Protein AF-A0A7S2J470-F1 (afdb_monomer_lite)

Sequence (105 aa):
DVRKDGTLWWLRPDGKTQVTIEYMQNADGSVEPLKFHTIVISTQHAEPLKAVRTKECAGYSGPEMTAPSMEEMNKLIVEKVVKSTLSEVKLKNGQPALSLFGDFT

Organism: NCBI:txid327968

pLDDT: mean 90.01, std 7.65, range [39.69, 96.44]

Structure (mmCIF, N/CA/C/O backbone):
data_AF-A0A7S2J470-F1
#
_entry.id   AF-A0A7S2J470-F1
#
loop_
_atom_site.group_PDB
_atom_site.id
_atom_site.type_symbol
_atom_site.label_atom_id
_atom_site.label_alt_id
_atom_site.label_comp_id
_atom_site.label_asym_id
_atom_site.label_entity_id
_atom_site.label_seq_id
_atom_site.pdbx_PDB_ins_code
_atom_site.Cartn_x
_atom_site.Cartn_y
_atom_site.Cartn_z
_atom_site.occupancy
_atom_site.B_iso_or_equiv
_atom_site.auth_seq_id
_atom_site.auth_comp_id
_atom_site.auth_asym_id
_atom_site.auth_atom_id
_atom_site.pdbx_PDB_model_num
ATOM 1 N N . ASP A 1 1 ? -2.495 -8.704 -6.099 1.00 81.19 1 ASP A N 1
ATOM 2 C CA . ASP A 1 1 ? -2.629 -8.788 -7.573 1.00 81.19 1 ASP A CA 1
ATOM 3 C C . ASP A 1 1 ? -1.707 -7.844 -8.335 1.00 81.19 1 ASP A C 1
ATOM 5 O O . ASP A 1 1 ? -1.047 -8.317 -9.252 1.00 81.19 1 ASP A O 1
ATOM 9 N N . VAL A 1 2 ? -1.493 -6.620 -7.839 1.00 89.62 2 VAL A N 1
ATOM 10 C CA . VAL A 1 2 ? -0.591 -5.583 -8.402 1.00 89.62 2 VAL A CA 1
ATOM 11 C C . VAL A 1 2 ? 0.826 -6.016 -8.825 1.00 89.62 2 VAL A C 1
ATOM 13 O O . VAL A 1 2 ? 1.460 -5.375 -9.657 1.00 89.62 2 VAL A O 1
ATOM 16 N N . ARG A 1 3 ? 1.376 -7.086 -8.233 1.00 90.88 3 ARG A N 1
ATOM 17 C CA . ARG A 1 3 ? 2.658 -7.672 -8.658 1.00 90.88 3 ARG A CA 1
ATOM 18 C C . ARG A 1 3 ? 2.492 -8.559 -9.893 1.00 90.88 3 ARG A C 1
ATOM 20 O O . ARG A 1 3 ? 3.323 -8.533 -10.790 1.00 90.88 3 ARG A O 1
ATOM 27 N N . LYS A 1 4 ? 1.450 -9.396 -9.899 1.00 88.00 4 LYS A N 1
ATOM 28 C CA . LYS A 1 4 ? 1.192 -10.398 -10.944 1.00 88.00 4 LYS A CA 1
ATOM 29 C C . LYS A 1 4 ? 0.689 -9.748 -12.230 1.00 88.00 4 LYS A C 1
ATOM 31 O O . LYS A 1 4 ? 1.040 -10.218 -13.303 1.00 88.00 4 LYS A O 1
ATOM 36 N N . ASP A 1 5 ? -0.095 -8.679 -12.111 1.00 89.88 5 ASP A N 1
ATOM 37 C CA . ASP A 1 5 ? -0.556 -7.883 -13.255 1.00 89.88 5 ASP A CA 1
ATOM 38 C C . ASP A 1 5 ? 0.506 -6.887 -13.769 1.00 89.88 5 ASP A C 1
ATOM 40 O O . ASP A 1 5 ? 0.347 -6.297 -14.835 1.00 89.88 5 ASP A O 1
ATOM 44 N N . GLY A 1 6 ? 1.617 -6.722 -13.040 1.00 88.19 6 GLY A N 1
ATOM 45 C CA . GLY A 1 6 ? 2.731 -5.859 -13.420 1.00 88.19 6 GLY A CA 1
ATOM 46 C C . GLY A 1 6 ? 2.527 -4.365 -13.145 1.00 88.19 6 GLY A C 1
ATOM 47 O O . GLY A 1 6 ? 3.385 -3.577 -13.553 1.00 88.19 6 GLY A O 1
ATOM 48 N N . THR A 1 7 ? 1.454 -3.967 -12.450 1.00 91.75 7 THR A N 1
ATOM 49 C CA . THR A 1 7 ? 1.204 -2.580 -12.011 1.00 91.75 7 THR A CA 1
ATOM 50 C C . THR A 1 7 ? 2.342 -2.076 -11.126 1.00 91.75 7 THR A C 1
ATOM 52 O O . THR A 1 7 ? 2.887 -0.998 -11.351 1.00 91.75 7 THR A O 1
ATOM 55 N N . LEU A 1 8 ? 2.746 -2.890 -10.149 1.00 93.94 8 LEU A N 1
ATOM 56 C CA . LEU A 1 8 ? 3.905 -2.678 -9.285 1.00 93.94 8 LEU A CA 1
ATOM 57 C C . LEU A 1 8 ? 4.943 -3.772 -9.563 1.00 93.94 8 LEU A C 1
ATOM 59 O O . LEU A 1 8 ? 5.219 -4.630 -8.725 1.00 93.94 8 LEU A O 1
ATOM 63 N N . TRP A 1 9 ? 5.499 -3.759 -10.778 1.00 93.75 9 TRP A N 1
ATOM 64 C CA . TRP A 1 9 ? 6.441 -4.773 -11.281 1.00 93.75 9 TRP A CA 1
ATOM 65 C C . TRP A 1 9 ? 7.696 -4.960 -10.413 1.00 93.75 9 TRP A C 1
ATOM 67 O O . TRP A 1 9 ? 8.311 -6.020 -10.438 1.00 93.75 9 TRP A O 1
ATOM 77 N N . TRP A 1 10 ? 8.074 -3.934 -9.649 1.00 94.31 10 TRP A N 1
ATOM 78 C CA . TRP A 1 10 ? 9.235 -3.936 -8.762 1.00 94.31 10 TRP A CA 1
ATO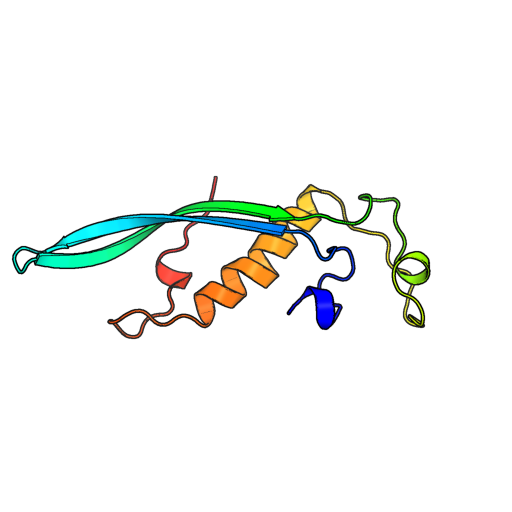M 79 C C . TRP A 1 10 ? 8.970 -4.647 -7.424 1.00 94.31 10 TRP A C 1
ATOM 81 O O . TRP A 1 10 ? 9.906 -4.827 -6.647 1.00 94.31 10 TRP A O 1
ATOM 91 N N . LEU A 1 11 ? 7.733 -5.069 -7.132 1.00 95.12 11 LEU A N 1
ATOM 92 C CA . LEU A 1 11 ? 7.429 -5.898 -5.963 1.00 95.12 11 LEU A CA 1
ATOM 93 C C . LEU A 1 11 ? 7.880 -7.343 -6.175 1.00 95.12 11 LEU A C 1
ATOM 95 O O . LEU A 1 11 ? 7.697 -7.931 -7.242 1.00 95.12 11 LEU A O 1
ATOM 99 N N . ARG A 1 12 ? 8.403 -7.958 -5.115 1.00 93.81 12 ARG A N 1
ATOM 100 C CA . ARG A 1 12 ? 8.815 -9.364 -5.103 1.00 93.81 12 ARG A CA 1
ATOM 101 C C . ARG A 1 12 ? 7.812 -10.230 -4.320 1.00 93.81 12 ARG A C 1
ATOM 103 O O . ARG A 1 12 ? 6.864 -9.698 -3.747 1.00 93.81 12 ARG A O 1
ATOM 110 N N . PRO A 1 13 ? 7.916 -11.571 -4.383 1.00 92.44 13 PRO A N 1
ATOM 111 C CA . PRO A 1 13 ? 6.882 -12.455 -3.843 1.00 92.44 13 PRO A CA 1
ATOM 112 C C . PRO A 1 13 ? 6.706 -12.421 -2.320 1.00 92.44 13 PRO A C 1
ATOM 114 O O . PRO A 1 13 ? 5.614 -12.746 -1.863 1.00 92.44 13 PRO A O 1
ATOM 117 N N . ASP A 1 14 ? 7.748 -12.072 -1.560 1.00 93.38 14 ASP A N 1
ATOM 118 C CA . ASP A 1 14 ? 7.705 -12.057 -0.094 1.00 93.38 14 ASP A CA 1
ATOM 119 C C . ASP A 1 14 ? 7.149 -10.733 0.446 1.00 93.38 14 ASP A C 1
ATOM 121 O O . ASP A 1 14 ? 7.575 -9.647 0.042 1.00 93.38 14 ASP A O 1
ATOM 125 N N . GLY A 1 15 ? 6.206 -10.829 1.380 1.00 92.12 15 GLY A N 1
ATOM 126 C CA . GLY A 1 15 ? 5.587 -9.682 2.023 1.00 92.12 15 GLY A CA 1
ATOM 127 C C . GLY A 1 15 ? 4.739 -10.064 3.235 1.00 92.12 15 GLY A C 1
ATOM 128 O O . GLY A 1 15 ? 4.208 -11.170 3.335 1.00 92.12 15 GLY A O 1
ATOM 129 N N . LYS A 1 16 ? 4.617 -9.124 4.171 1.00 95.19 16 LYS A N 1
ATOM 130 C CA . LYS A 1 16 ? 3.842 -9.216 5.409 1.00 95.19 16 LYS A CA 1
ATOM 131 C C . LYS A 1 16 ? 3.060 -7.926 5.622 1.00 95.19 16 LYS A C 1
ATOM 133 O O . LYS A 1 16 ? 3.581 -6.828 5.427 1.00 95.19 16 LYS A O 1
ATOM 138 N N . THR A 1 17 ? 1.821 -8.068 6.069 1.00 94.31 17 THR A N 1
ATOM 139 C CA . THR A 1 17 ? 0.924 -6.948 6.361 1.00 94.31 17 THR A CA 1
ATOM 140 C C . THR A 1 17 ? 0.375 -7.075 7.773 1.00 94.31 17 THR A C 1
ATOM 142 O O . THR A 1 17 ? -0.038 -8.163 8.172 1.00 94.31 17 THR A O 1
ATOM 145 N N . GLN A 1 18 ? 0.317 -5.967 8.506 1.00 93.94 18 GLN A N 1
ATOM 146 C CA . GLN A 1 18 ? -0.323 -5.878 9.815 1.00 93.94 18 GLN A CA 1
ATOM 147 C C . GLN A 1 18 ? -1.226 -4.648 9.848 1.00 93.94 18 GLN A C 1
ATOM 149 O O . GLN A 1 18 ? -0.832 -3.570 9.408 1.00 93.94 18 GLN A O 1
ATOM 154 N N . VAL A 1 19 ? -2.436 -4.815 10.377 1.00 93.50 19 VAL A N 1
ATOM 155 C CA . VAL A 1 19 ? -3.443 -3.755 10.443 1.00 93.50 19 VAL A CA 1
ATOM 156 C C . VAL A 1 19 ? -4.002 -3.687 11.858 1.00 93.50 19 VAL A C 1
ATOM 158 O O . VAL A 1 19 ? -4.500 -4.681 12.381 1.00 93.50 19 VAL A O 1
ATOM 161 N N . THR A 1 20 ? -3.932 -2.503 12.457 1.00 93.31 20 THR A N 1
ATOM 162 C CA . THR A 1 20 ? -4.512 -2.179 13.761 1.00 93.31 20 THR A CA 1
ATOM 163 C C . THR A 1 20 ? -5.714 -1.269 13.539 1.00 93.31 20 THR A C 1
ATOM 165 O O . THR A 1 20 ? -5.588 -0.227 12.893 1.00 93.31 20 THR A O 1
ATOM 168 N N . ILE A 1 21 ? -6.875 -1.651 14.071 1.00 92.44 21 ILE A N 1
ATOM 169 C CA . ILE A 1 21 ? -8.145 -0.925 13.920 1.00 92.44 21 ILE A CA 1
ATOM 170 C C . ILE A 1 21 ? -8.664 -0.568 15.311 1.00 92.44 21 ILE A C 1
ATOM 172 O O . ILE A 1 21 ? -8.657 -1.406 16.213 1.00 92.44 21 ILE A O 1
ATOM 176 N N . GLU A 1 22 ? -9.117 0.669 15.471 1.00 92.62 22 GLU A N 1
ATOM 177 C CA . GLU A 1 22 ? -9.824 1.122 16.666 1.00 92.62 22 GLU A CA 1
ATOM 178 C C . GLU A 1 22 ? -11.315 0.801 16.534 1.00 92.62 22 GLU A C 1
ATOM 180 O O . GLU A 1 22 ? -11.913 1.067 15.489 1.00 92.62 22 GLU A O 1
ATOM 185 N N . TYR A 1 23 ? -11.913 0.244 17.587 1.00 92.88 23 TYR A N 1
ATOM 186 C CA . TYR A 1 23 ? -13.322 -0.146 17.621 1.00 92.88 23 TYR A CA 1
ATOM 187 C C . TYR A 1 23 ? -14.059 0.545 18.766 1.00 92.88 23 TYR A C 1
ATOM 189 O O . TYR A 1 23 ? -13.513 0.701 19.858 1.00 92.88 23 TYR A O 1
ATOM 197 N N . MET A 1 24 ? -15.323 0.884 18.526 1.00 91.88 24 MET A N 1
ATOM 198 C CA . MET A 1 24 ? -16.284 1.248 19.561 1.00 91.88 24 MET A CA 1
ATOM 199 C C . MET A 1 24 ? -17.112 0.021 19.928 1.00 91.88 24 MET A C 1
ATOM 201 O O . MET A 1 24 ? -17.605 -0.675 19.041 1.00 91.88 24 MET A O 1
ATOM 205 N N . GLN A 1 25 ? -17.280 -0.233 21.224 1.00 94.31 25 GLN A N 1
ATOM 206 C CA . GLN A 1 25 ? -18.221 -1.232 21.717 1.00 94.31 25 GLN A CA 1
ATOM 207 C C . GLN A 1 25 ? -19.540 -0.549 22.084 1.00 94.31 25 GLN A C 1
ATOM 209 O O . GLN A 1 25 ? -19.566 0.382 22.888 1.00 94.31 25 GLN A O 1
ATOM 214 N N . ASN A 1 26 ? -20.629 -1.024 21.492 1.00 91.12 26 ASN A N 1
ATOM 215 C CA . ASN A 1 26 ? -21.981 -0.561 21.763 1.00 91.12 26 ASN A CA 1
ATOM 216 C C . ASN A 1 26 ? -22.544 -1.214 23.036 1.00 91.12 26 ASN A C 1
ATOM 218 O O . ASN A 1 26 ? -22.081 -2.266 23.485 1.00 91.12 26 ASN A O 1
ATOM 222 N N . ALA A 1 27 ? -23.592 -0.610 23.605 1.00 92.38 27 ALA A N 1
ATOM 223 C CA . ALA A 1 27 ? -24.247 -1.107 24.820 1.00 92.38 27 ALA A CA 1
ATOM 224 C C . ALA A 1 27 ? -24.886 -2.501 24.652 1.00 92.38 27 ALA A C 1
ATOM 226 O O . ALA A 1 27 ? -25.046 -3.229 25.628 1.00 92.38 27 ALA A O 1
ATOM 227 N N . ASP A 1 28 ? -25.225 -2.882 23.419 1.00 92.00 28 ASP A N 1
ATOM 228 C CA . ASP A 1 28 ? -25.751 -4.203 23.058 1.00 92.00 28 ASP A CA 1
ATOM 229 C C . ASP A 1 28 ? -24.651 -5.271 22.877 1.00 92.00 28 ASP A C 1
ATOM 231 O O . ASP A 1 28 ? -24.940 -6.417 22.535 1.00 92.00 28 ASP A O 1
ATOM 235 N N . GLY A 1 29 ? -23.385 -4.903 23.104 1.00 90.50 29 GLY A N 1
ATOM 236 C CA . GLY A 1 29 ? -22.221 -5.771 22.953 1.00 90.50 29 GLY A CA 1
ATOM 237 C C . GLY A 1 29 ? -21.680 -5.870 21.525 1.00 90.50 29 GLY A C 1
ATOM 238 O O . GLY A 1 29 ? -20.670 -6.544 21.318 1.00 90.50 29 GLY A O 1
ATOM 239 N N . SER A 1 30 ? -22.299 -5.206 20.542 1.00 90.38 30 SER A N 1
ATOM 240 C CA . SER A 1 30 ? -21.763 -5.139 19.181 1.00 90.38 30 SER A CA 1
ATOM 241 C C . SER A 1 30 ? -20.526 -4.234 19.103 1.00 90.38 30 SER A C 1
ATOM 243 O O . SER A 1 30 ? -20.307 -3.378 19.959 1.00 90.38 30 SER A O 1
ATOM 245 N N . VAL A 1 31 ? -19.686 -4.443 18.085 1.00 91.12 31 VAL A N 1
ATOM 246 C CA . VAL A 1 31 ? -18.497 -3.616 17.832 1.00 91.12 31 VAL A CA 1
ATOM 247 C C . VAL A 1 31 ? -18.548 -2.982 16.450 1.00 91.12 31 VAL A C 1
ATOM 249 O O . VAL A 1 31 ? -18.908 -3.636 15.463 1.00 91.12 31 VAL A O 1
ATOM 252 N N . GLU A 1 32 ? -18.144 -1.718 16.387 1.00 90.06 32 GLU A N 1
ATOM 253 C CA . GLU A 1 32 ? -18.101 -0.915 15.169 1.00 90.06 32 GLU A CA 1
ATOM 254 C C . GLU A 1 32 ? -16.691 -0.355 14.942 1.00 90.06 32 GLU A C 1
ATOM 256 O O . GLU A 1 32 ? -16.110 0.227 15.862 1.00 90.06 32 GLU A O 1
ATOM 261 N N . PRO A 1 33 ? -16.100 -0.546 13.748 1.00 91.75 33 PRO A N 1
ATOM 262 C CA . PRO A 1 33 ? -14.785 0.001 13.443 1.00 91.75 33 PRO A CA 1
ATOM 263 C C . PRO A 1 33 ? -14.867 1.526 13.306 1.00 91.75 33 PRO A C 1
ATOM 265 O O . PRO A 1 33 ? -15.678 2.039 12.537 1.00 91.75 33 PRO A O 1
ATOM 268 N N . LEU A 1 34 ? -14.002 2.240 14.027 1.00 90.06 34 LEU A N 1
ATOM 269 C CA . LEU A 1 34 ? -13.929 3.703 14.020 1.00 90.06 34 LEU A CA 1
ATOM 270 C C . LEU A 1 34 ? -12.871 4.229 13.052 1.00 90.06 34 LEU A C 1
ATOM 272 O O . LEU A 1 34 ? -13.135 5.156 12.292 1.00 90.06 34 LEU A O 1
ATOM 276 N N . LYS A 1 35 ? -11.656 3.670 13.102 1.00 91.12 35 LYS A N 1
ATOM 277 C CA . LYS A 1 35 ? -10.537 4.111 12.258 1.00 91.12 35 LYS A CA 1
ATOM 278 C C . LYS A 1 35 ? -9.452 3.052 12.120 1.00 91.12 35 LYS A C 1
ATOM 280 O O . LYS A 1 35 ? -9.223 2.256 13.034 1.00 91.12 35 LYS A O 1
ATOM 285 N N . PHE A 1 36 ? -8.721 3.098 11.010 1.00 91.75 36 PHE A N 1
ATOM 286 C CA . PHE A 1 36 ? -7.435 2.410 10.902 1.00 91.75 36 PHE A CA 1
ATOM 287 C C . PHE A 1 36 ? -6.389 3.171 11.723 1.00 91.75 36 PHE A C 1
ATOM 289 O O . PHE A 1 36 ? -6.040 4.299 11.392 1.00 91.75 36 PHE A O 1
ATOM 296 N N . HIS A 1 37 ? -5.899 2.566 12.806 1.00 90.62 37 HIS A N 1
ATOM 297 C CA . HIS A 1 37 ? -4.896 3.180 13.678 1.00 90.62 37 HIS A CA 1
ATOM 298 C C . HIS A 1 37 ? -3.486 3.048 13.099 1.00 90.62 37 HIS A C 1
ATOM 300 O O . HIS A 1 37 ? -2.713 4.000 13.092 1.00 90.62 37 HIS A O 1
ATOM 306 N N . THR A 1 38 ? -3.130 1.861 12.604 1.00 91.19 38 THR A N 1
ATOM 307 C CA . THR A 1 38 ? -1.801 1.620 12.031 1.00 91.19 38 THR A CA 1
ATOM 308 C C . THR A 1 38 ? -1.888 0.569 10.945 1.00 91.19 38 THR A C 1
ATOM 310 O O . THR A 1 38 ? -2.473 -0.493 11.151 1.00 91.19 38 THR A O 1
ATOM 313 N N . ILE A 1 39 ? -1.274 0.845 9.797 1.00 92.00 39 ILE A N 1
ATOM 314 C CA . ILE A 1 39 ? -1.100 -0.125 8.718 1.00 92.00 39 ILE A CA 1
ATOM 315 C C . ILE A 1 39 ? 0.396 -0.262 8.468 1.00 92.00 39 ILE A C 1
ATOM 317 O O . ILE A 1 39 ? 1.061 0.691 8.075 1.00 92.00 39 ILE A O 1
ATOM 321 N N . VAL A 1 40 ? 0.920 -1.459 8.713 1.00 93.69 40 VAL A N 1
ATOM 322 C CA . VAL A 1 40 ? 2.316 -1.806 8.457 1.00 93.69 40 VAL A CA 1
ATOM 323 C C . VAL A 1 40 ? 2.362 -2.743 7.264 1.00 93.69 40 VAL A C 1
ATOM 325 O O . VAL A 1 40 ? 1.726 -3.798 7.261 1.00 93.69 40 VAL A O 1
ATOM 328 N N . ILE A 1 41 ? 3.141 -2.362 6.258 1.00 93.69 41 ILE A N 1
ATOM 329 C CA . ILE A 1 41 ? 3.407 -3.180 5.079 1.00 93.69 41 ILE A CA 1
ATOM 330 C C . ILE A 1 41 ? 4.914 -3.353 4.979 1.00 93.69 41 ILE A C 1
ATOM 332 O O . ILE A 1 41 ? 5.656 -2.386 4.838 1.00 93.69 41 ILE A O 1
ATOM 336 N N . SER A 1 42 ? 5.358 -4.601 5.051 1.00 94.44 42 SER A N 1
ATOM 337 C CA . SER A 1 42 ? 6.732 -4.992 4.772 1.00 94.44 42 SER A CA 1
ATOM 338 C C . SER A 1 42 ? 6.709 -5.848 3.522 1.00 94.44 42 SER A C 1
ATOM 340 O O . SER A 1 42 ? 6.056 -6.885 3.494 1.00 94.44 42 SER A O 1
ATOM 342 N N . THR A 1 43 ? 7.370 -5.407 2.462 1.00 94.81 43 THR A N 1
ATOM 343 C CA . THR A 1 43 ? 7.407 -6.142 1.200 1.00 94.81 43 THR A CA 1
ATOM 344 C C . THR A 1 43 ? 8.825 -6.184 0.686 1.00 94.81 43 THR A C 1
ATOM 346 O O . THR A 1 43 ? 9.561 -5.203 0.779 1.00 94.81 43 THR A O 1
ATOM 349 N N . GLN A 1 44 ? 9.204 -7.313 0.103 1.00 94.88 44 GLN A N 1
ATOM 350 C CA . GLN A 1 44 ? 10.419 -7.382 -0.679 1.00 94.88 44 GLN A CA 1
ATOM 351 C C . GLN A 1 44 ? 10.202 -6.620 -1.996 1.00 94.88 44 GLN A C 1
ATOM 353 O O . GLN A 1 44 ? 9.136 -6.705 -2.616 1.00 94.88 44 GLN A O 1
ATOM 358 N N . HIS A 1 45 ? 11.214 -5.876 -2.430 1.00 94.88 45 HIS A N 1
ATOM 359 C CA . HIS A 1 45 ? 11.180 -5.087 -3.656 1.00 94.88 45 HIS A CA 1
ATOM 360 C C . HIS A 1 45 ? 12.528 -5.131 -4.385 1.00 94.88 45 HIS A C 1
ATOM 362 O O . HIS A 1 45 ? 13.544 -5.567 -3.836 1.00 94.88 45 HIS A O 1
ATOM 368 N N . ALA A 1 46 ? 12.520 -4.717 -5.649 1.00 95.12 46 ALA A N 1
ATOM 369 C CA . ALA A 1 46 ? 13.718 -4.489 -6.441 1.00 95.12 46 ALA A CA 1
ATOM 370 C C . ALA A 1 46 ? 14.511 -3.285 -5.899 1.00 95.12 46 ALA A C 1
ATOM 372 O O . ALA A 1 46 ? 13.966 -2.438 -5.187 1.00 95.12 46 ALA A O 1
ATOM 373 N N . GLU A 1 47 ? 15.803 -3.207 -6.221 1.00 96.12 47 GLU A N 1
ATOM 374 C CA . GLU A 1 47 ? 16.671 -2.146 -5.703 1.00 96.12 47 GLU A CA 1
ATOM 375 C C . GLU A 1 47 ? 16.220 -0.759 -6.219 1.00 96.12 47 GLU A C 1
ATOM 377 O O . GLU A 1 47 ? 16.208 -0.545 -7.439 1.00 96.12 47 GLU A O 1
ATOM 382 N N . PRO A 1 48 ? 15.855 0.185 -5.327 1.00 95.19 48 PRO A N 1
ATOM 383 C CA . PRO A 1 48 ? 15.364 1.507 -5.715 1.00 95.19 48 PRO A CA 1
ATOM 384 C C . PRO A 1 48 ? 16.373 2.269 -6.576 1.00 95.19 48 PRO A C 1
ATOM 386 O O . PRO A 1 48 ? 17.577 2.220 -6.317 1.00 95.19 48 PRO A O 1
ATOM 389 N N . LEU A 1 49 ? 15.882 2.991 -7.589 1.00 93.94 49 LEU A N 1
ATOM 390 C CA . LEU A 1 49 ? 16.671 3.827 -8.509 1.00 93.94 49 LEU A CA 1
ATOM 391 C C . LEU A 1 49 ? 17.760 3.096 -9.320 1.00 93.94 49 LEU A C 1
ATOM 393 O O . LEU A 1 49 ? 18.528 3.746 -10.029 1.00 93.94 49 LEU A O 1
ATOM 397 N N . LYS A 1 50 ? 17.838 1.762 -9.244 1.00 94.25 50 LYS A N 1
ATOM 398 C CA . LYS A 1 50 ? 18.891 0.964 -9.897 1.00 94.25 50 LYS A CA 1
ATOM 399 C C . LYS A 1 50 ? 18.354 -0.203 -10.708 1.00 94.25 50 LYS A C 1
ATOM 401 O O . LYS A 1 50 ? 18.835 -0.444 -11.814 1.00 94.25 50 LYS A O 1
ATOM 406 N N . 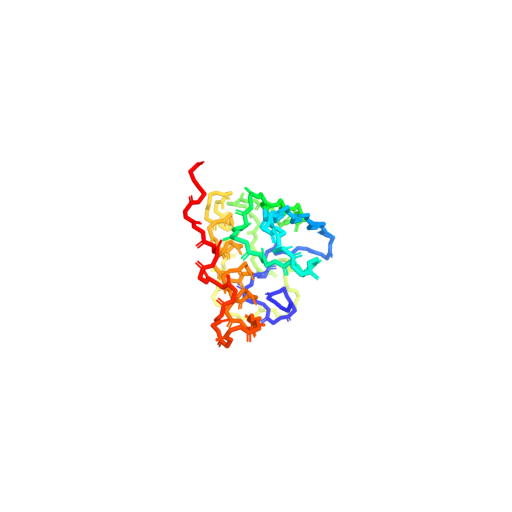ALA A 1 51 ? 17.391 -0.946 -10.168 1.00 93.62 51 ALA A N 1
ATOM 407 C CA . ALA A 1 51 ? 16.826 -2.088 -10.869 1.00 93.62 51 ALA A CA 1
ATOM 408 C C . ALA A 1 51 ? 16.021 -1.623 -12.088 1.00 93.62 51 ALA A C 1
ATOM 410 O O . ALA A 1 51 ? 15.271 -0.651 -12.011 1.00 93.62 51 ALA A O 1
ATOM 411 N N . VAL A 1 52 ? 16.167 -2.330 -13.205 1.00 93.31 52 VAL A N 1
ATOM 412 C CA . VAL A 1 52 ? 15.511 -2.005 -14.478 1.00 93.31 52 VAL A CA 1
ATOM 413 C C . VAL A 1 52 ? 14.552 -3.122 -14.866 1.00 93.31 52 VAL A C 1
ATOM 415 O O . VAL A 1 52 ? 14.851 -4.308 -14.686 1.00 93.31 52 VAL A O 1
ATOM 418 N N . ARG A 1 53 ? 13.382 -2.747 -15.378 1.00 91.94 53 ARG A N 1
ATOM 419 C CA . ARG A 1 53 ? 12.278 -3.677 -15.613 1.00 91.94 53 ARG A CA 1
ATOM 420 C C . ARG A 1 53 ? 12.635 -4.756 -16.624 1.00 91.94 53 ARG A C 1
ATOM 422 O O . ARG A 1 53 ? 12.250 -5.900 -16.415 1.00 91.94 53 ARG A O 1
ATOM 429 N N . THR A 1 54 ? 13.400 -4.441 -17.667 1.00 90.25 54 THR A N 1
ATOM 430 C CA . THR A 1 54 ? 13.809 -5.448 -18.666 1.00 90.25 54 THR A CA 1
ATOM 431 C C . THR A 1 54 ? 14.683 -6.562 -18.093 1.00 90.25 54 THR A C 1
ATOM 433 O O . THR A 1 54 ? 14.608 -7.693 -18.569 1.00 90.25 54 THR A O 1
ATOM 436 N N . LYS A 1 55 ? 15.483 -6.279 -17.055 1.00 88.75 55 LYS A N 1
ATOM 437 C CA . LYS A 1 55 ? 16.316 -7.291 -16.381 1.00 88.75 55 LYS A CA 1
ATOM 438 C C . LYS A 1 55 ? 15.533 -8.096 -15.350 1.00 88.75 55 LYS A C 1
ATOM 440 O O . LYS A 1 55 ? 15.755 -9.294 -15.222 1.00 88.75 55 LYS A O 1
ATOM 445 N N . GLU A 1 56 ? 14.631 -7.446 -14.618 1.00 87.25 56 GLU A N 1
ATOM 446 C CA . GLU A 1 56 ? 13.851 -8.097 -13.557 1.00 87.25 56 GLU A CA 1
ATOM 447 C C . GLU A 1 56 ? 12.646 -8.886 -14.108 1.00 87.25 56 GLU A C 1
ATOM 449 O O . GLU A 1 56 ? 12.208 -9.855 -13.491 1.00 87.25 56 GLU A O 1
ATOM 454 N N . CYS A 1 57 ? 12.091 -8.490 -15.260 1.00 85.56 57 CYS A N 1
ATOM 455 C CA . CYS A 1 57 ? 10.908 -9.100 -15.872 1.00 85.56 57 CYS A CA 1
ATOM 456 C C . CYS A 1 57 ? 11.255 -9.758 -17.216 1.00 85.56 57 CYS A C 1
ATOM 458 O O . CYS A 1 57 ? 11.258 -9.107 -18.262 1.00 85.56 57 CYS A O 1
ATOM 460 N N . ALA A 1 58 ? 11.491 -11.072 -17.197 1.00 84.38 58 ALA A N 1
ATOM 461 C CA . ALA A 1 58 ? 11.734 -11.851 -18.410 1.00 84.38 58 ALA A CA 1
ATOM 462 C C . ALA A 1 58 ? 10.562 -11.723 -19.405 1.00 84.38 58 ALA A C 1
ATOM 464 O O . ALA A 1 58 ? 9.408 -11.964 -19.052 1.00 84.38 58 ALA A O 1
ATOM 465 N N . GLY A 1 59 ? 10.864 -11.353 -20.653 1.00 83.44 59 GLY A N 1
ATOM 466 C CA . GLY A 1 59 ? 9.867 -11.196 -21.720 1.00 83.44 59 GLY A CA 1
ATOM 467 C C . GLY A 1 59 ? 9.184 -9.825 -21.786 1.00 83.44 59 GLY A C 1
ATOM 468 O O . GLY A 1 59 ? 8.303 -9.636 -22.620 1.0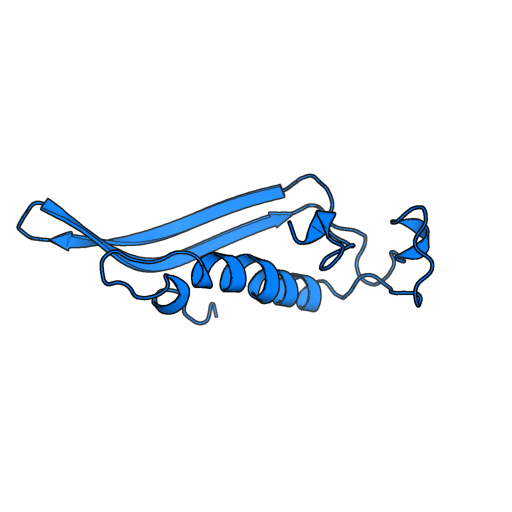0 83.44 59 GLY A O 1
ATOM 469 N N . TYR A 1 60 ? 9.577 -8.858 -20.950 1.00 87.00 60 TYR A N 1
ATOM 470 C CA . TYR A 1 60 ? 9.074 -7.487 -21.050 1.00 87.00 60 TYR A CA 1
ATOM 471 C C . TYR A 1 60 ? 9.677 -6.755 -22.263 1.00 87.00 60 TYR A C 1
ATOM 473 O O . TYR A 1 60 ? 10.895 -6.635 -22.376 1.00 87.00 60 TYR A O 1
ATOM 481 N N . SER A 1 61 ? 8.821 -6.244 -23.153 1.00 85.12 61 SER A N 1
ATOM 482 C CA . SER A 1 61 ? 9.196 -5.529 -24.388 1.00 85.12 61 SER A CA 1
ATOM 483 C C . SER A 1 61 ? 8.721 -4.068 -24.437 1.00 85.12 61 SER A C 1
ATOM 485 O O . SER A 1 61 ? 8.777 -3.429 -25.486 1.00 85.12 61 SER A O 1
ATOM 487 N N . GLY A 1 62 ? 8.214 -3.541 -23.318 1.00 86.81 62 GLY A N 1
ATOM 488 C CA . GLY A 1 62 ? 7.757 -2.155 -23.213 1.00 86.81 62 GLY A CA 1
ATOM 489 C C . GLY A 1 62 ? 8.903 -1.147 -23.035 1.00 86.81 62 GLY A C 1
ATOM 490 O O . GLY A 1 62 ? 10.073 -1.532 -23.022 1.00 86.81 62 GLY A O 1
ATOM 491 N N . PRO A 1 63 ? 8.584 0.151 -22.859 1.00 89.38 63 PRO A N 1
ATOM 492 C CA . PRO A 1 63 ? 9.589 1.164 -22.551 1.00 89.38 63 PRO A CA 1
ATOM 493 C C . PRO A 1 63 ? 10.325 0.809 -21.257 1.00 89.38 63 PRO A C 1
ATOM 495 O O . PRO A 1 63 ? 9.714 0.308 -20.305 1.00 89.38 63 PRO A O 1
ATOM 498 N N . GLU A 1 64 ? 11.633 1.063 -21.230 1.00 87.88 64 GLU A N 1
ATOM 499 C CA . GLU A 1 64 ? 12.462 0.790 -20.059 1.00 87.88 64 GLU A CA 1
ATOM 500 C C . GLU A 1 64 ? 11.969 1.598 -18.858 1.00 87.88 64 GLU A C 1
ATOM 502 O O . GLU A 1 64 ? 11.676 2.790 -18.964 1.00 87.88 64 GLU A O 1
ATOM 507 N N . MET A 1 65 ? 11.884 0.935 -17.708 1.00 91.81 65 MET A N 1
ATOM 508 C CA . MET A 1 65 ? 11.476 1.562 -16.458 1.00 91.81 65 MET A CA 1
ATOM 509 C C . MET A 1 65 ? 12.493 1.211 -15.387 1.00 91.81 65 MET A C 1
ATOM 511 O O . MET A 1 65 ? 12.770 0.036 -15.150 1.00 91.81 65 MET A O 1
ATOM 515 N N . THR A 1 66 ? 13.001 2.226 -14.702 1.00 94.19 66 THR A N 1
ATOM 516 C CA . THR A 1 66 ? 13.800 2.036 -13.493 1.00 94.19 66 THR A CA 1
ATOM 517 C C . THR A 1 66 ? 12.871 1.950 -12.289 1.00 94.19 66 THR A C 1
ATOM 519 O O . THR A 1 66 ? 11.820 2.596 -12.254 1.00 94.19 66 THR A O 1
ATOM 522 N N . ALA A 1 67 ? 13.232 1.130 -11.306 1.00 94.75 67 ALA A N 1
ATOM 523 C CA . ALA A 1 67 ? 12.515 1.053 -10.045 1.00 94.75 67 ALA A CA 1
ATOM 524 C C . ALA A 1 67 ? 12.456 2.452 -9.395 1.00 94.75 67 ALA A C 1
ATOM 526 O O . ALA A 1 67 ? 13.483 3.141 -9.359 1.00 94.75 67 ALA A O 1
ATOM 527 N N . PRO A 1 68 ? 11.283 2.880 -8.897 1.00 95.00 68 PRO A N 1
ATOM 528 C CA . 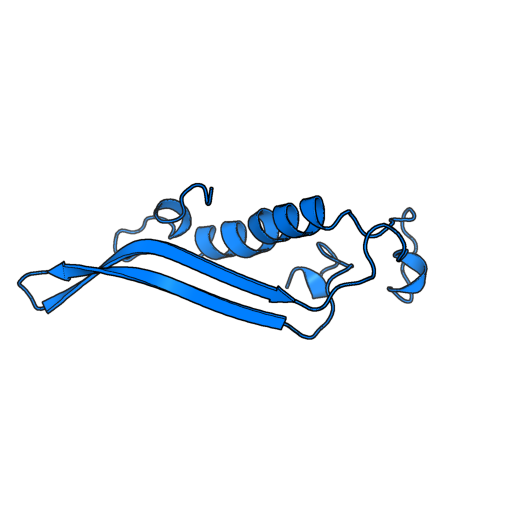PRO A 1 68 ? 11.111 4.216 -8.337 1.00 95.00 68 PRO A CA 1
ATOM 529 C C . PRO A 1 68 ? 11.931 4.416 -7.052 1.00 95.00 68 PRO A C 1
ATOM 531 O O . PRO A 1 68 ? 12.560 3.488 -6.536 1.00 95.00 68 PRO A O 1
ATOM 534 N N . SER A 1 69 ? 11.951 5.639 -6.527 1.00 96.44 69 SER A N 1
ATOM 535 C CA . SER A 1 69 ? 12.544 5.908 -5.212 1.00 96.44 69 SER A CA 1
ATOM 536 C C . SER A 1 69 ? 11.772 5.200 -4.089 1.00 96.44 69 SER A C 1
ATOM 538 O O . SER A 1 69 ? 10.610 4.833 -4.256 1.00 96.44 69 SER A O 1
ATOM 540 N N . MET A 1 70 ? 12.389 5.044 -2.912 1.00 93.12 70 MET A N 1
ATOM 541 C CA . MET A 1 70 ? 11.696 4.477 -1.741 1.00 93.12 70 MET A CA 1
ATOM 542 C C . MET A 1 70 ? 10.435 5.264 -1.364 1.00 93.12 70 MET A C 1
ATOM 544 O O . MET A 1 70 ? 9.423 4.677 -0.988 1.00 93.12 70 MET A O 1
ATOM 548 N N . GLU A 1 71 ? 10.481 6.590 -1.481 1.00 94.25 71 GLU A N 1
ATOM 549 C CA . GLU A 1 71 ? 9.343 7.459 -1.185 1.00 94.25 71 GLU A CA 1
ATOM 550 C C . GLU A 1 71 ? 8.182 7.212 -2.156 1.00 94.25 71 GLU A C 1
ATOM 552 O O . GLU A 1 71 ? 7.040 6.992 -1.745 1.00 94.25 71 GLU A O 1
ATOM 557 N N . GLU A 1 72 ? 8.480 7.160 -3.453 1.00 94.31 72 GLU A N 1
ATOM 558 C CA . GLU A 1 72 ? 7.488 6.857 -4.483 1.00 94.31 72 GLU A CA 1
ATOM 559 C C . GLU A 1 72 ? 6.951 5.429 -4.361 1.00 94.31 72 GLU A C 1
ATOM 561 O O . GLU A 1 72 ? 5.751 5.221 -4.528 1.00 94.31 72 GLU A O 1
ATOM 566 N N . MET A 1 73 ? 7.800 4.449 -4.030 1.00 94.62 73 MET A N 1
ATOM 567 C CA . MET A 1 73 ? 7.368 3.076 -3.749 1.00 94.62 73 MET A CA 1
ATOM 568 C C . MET A 1 73 ? 6.331 3.049 -2.624 1.00 94.62 73 MET A C 1
ATOM 570 O O . MET A 1 73 ? 5.264 2.456 -2.791 1.00 94.62 73 MET A O 1
ATOM 574 N N . ASN A 1 74 ? 6.604 3.735 -1.511 1.00 93.25 74 ASN A N 1
ATOM 575 C CA . ASN A 1 74 ? 5.676 3.826 -0.384 1.00 93.25 74 ASN A CA 1
ATOM 576 C C . ASN A 1 74 ? 4.355 4.486 -0.798 1.00 93.25 74 ASN A C 1
ATOM 578 O O . ASN A 1 74 ? 3.281 3.955 -0.508 1.00 93.25 74 ASN A O 1
ATOM 582 N N . LYS A 1 75 ? 4.417 5.594 -1.545 1.00 93.94 75 LYS A N 1
ATOM 583 C CA . LYS A 1 75 ? 3.228 6.281 -2.066 1.00 93.94 75 LYS A CA 1
ATOM 584 C C . LYS A 1 75 ? 2.390 5.372 -2.970 1.00 93.94 75 LYS A C 1
ATOM 586 O O . LYS A 1 75 ? 1.171 5.301 -2.814 1.00 93.94 75 LYS A O 1
ATOM 591 N N . LEU A 1 76 ? 3.037 4.644 -3.879 1.00 94.56 76 LEU A N 1
ATOM 592 C CA . LEU A 1 76 ? 2.380 3.710 -4.792 1.00 94.56 76 LEU A CA 1
ATOM 593 C C . LEU A 1 76 ? 1.758 2.519 -4.057 1.00 94.56 76 LEU A C 1
ATOM 595 O O . LEU A 1 76 ? 0.671 2.089 -4.433 1.00 94.56 76 LEU A O 1
ATOM 599 N N . ILE A 1 77 ? 2.396 2.002 -3.003 1.00 93.62 77 ILE A N 1
ATOM 600 C CA . ILE A 1 77 ? 1.817 0.946 -2.159 1.00 93.62 77 ILE A CA 1
ATOM 601 C C . ILE A 1 77 ? 0.555 1.461 -1.466 1.00 93.62 77 ILE A C 1
ATOM 603 O O . ILE A 1 77 ? -0.486 0.805 -1.515 1.00 93.62 77 ILE A O 1
ATOM 607 N N . VAL A 1 78 ? 0.605 2.651 -0.867 1.00 92.69 78 VAL A N 1
ATOM 608 C CA . VAL A 1 78 ? -0.573 3.245 -0.220 1.00 92.69 78 VAL A CA 1
ATOM 609 C C . VAL A 1 78 ? -1.708 3.436 -1.229 1.00 92.69 78 VAL A C 1
ATOM 611 O O . VAL A 1 78 ? -2.850 3.077 -0.952 1.00 92.69 78 VAL A O 1
ATOM 614 N N . GLU A 1 79 ? -1.416 3.953 -2.419 1.00 92.62 79 GLU A N 1
ATOM 615 C CA . GLU A 1 79 ? -2.442 4.229 -3.425 1.00 92.62 79 GLU A CA 1
ATOM 616 C C . GLU A 1 79 ? -3.004 2.956 -4.075 1.00 92.62 79 GLU A C 1
ATOM 618 O O . GLU A 1 79 ? -4.218 2.755 -4.110 1.00 92.62 79 GLU A O 1
ATOM 623 N N . LYS A 1 80 ? -2.133 2.084 -4.592 1.00 93.50 80 LYS A N 1
ATOM 624 C CA . LYS A 1 80 ? -2.535 0.931 -5.411 1.00 93.50 80 LYS A CA 1
ATOM 625 C C . LYS A 1 80 ? -2.866 -0.311 -4.598 1.00 93.50 80 LYS A C 1
ATOM 627 O O . LYS A 1 80 ? -3.575 -1.173 -5.101 1.00 93.50 80 LYS A O 1
ATOM 632 N N . VAL A 1 81 ? -2.366 -0.425 -3.368 1.00 92.19 81 VAL A N 1
ATOM 633 C CA . VAL A 1 81 ? -2.659 -1.572 -2.497 1.00 92.19 81 VAL A CA 1
ATOM 634 C C . VAL A 1 81 ? -3.672 -1.170 -1.442 1.00 92.19 81 VAL A C 1
ATOM 636 O O . VAL A 1 81 ? -4.766 -1.729 -1.407 1.00 92.19 81 VAL A O 1
ATOM 639 N N . VAL A 1 82 ? -3.346 -0.185 -0.605 1.00 92.06 82 VAL A N 1
ATOM 640 C CA . VAL A 1 82 ? -4.172 0.125 0.569 1.00 92.06 82 VAL A CA 1
ATOM 641 C C . VAL A 1 82 ? -5.492 0.767 0.162 1.00 92.06 82 VAL A C 1
ATOM 643 O O . VAL A 1 82 ? -6.549 0.202 0.435 1.00 92.06 82 VAL A O 1
ATOM 646 N N . LYS A 1 83 ? -5.457 1.900 -0.547 1.00 92.00 83 LYS A N 1
ATOM 647 C CA . LYS A 1 83 ? -6.684 2.608 -0.943 1.00 92.00 83 LYS A CA 1
ATOM 648 C C . LYS A 1 83 ? -7.563 1.761 -1.864 1.00 92.00 83 LYS A C 1
ATOM 650 O O . LYS A 1 83 ? -8.774 1.744 -1.664 1.00 92.00 83 LYS A O 1
ATOM 655 N N . SER A 1 84 ? -6.967 1.015 -2.801 1.00 92.06 84 SER A N 1
ATOM 656 C CA . SER A 1 84 ? -7.716 0.090 -3.667 1.00 92.06 84 SER A CA 1
ATOM 657 C C . SER A 1 84 ? -8.455 -0.966 -2.843 1.00 92.06 84 SER A C 1
ATOM 659 O O . SER A 1 84 ? -9.676 -1.062 -2.930 1.00 92.06 84 SER A O 1
ATOM 661 N N . THR A 1 85 ? -7.751 -1.672 -1.950 1.00 91.19 85 THR A N 1
ATOM 662 C CA . THR A 1 85 ? -8.359 -2.717 -1.107 1.00 91.19 85 THR A CA 1
ATOM 663 C C . THR A 1 85 ? -9.468 -2.147 -0.219 1.00 91.19 85 THR A C 1
ATOM 665 O O . THR A 1 85 ? -10.556 -2.709 -0.130 1.00 91.19 85 THR A O 1
ATOM 668 N N . LEU A 1 86 ? -9.231 -0.998 0.418 1.00 90.31 86 LEU A N 1
ATOM 669 C CA . LEU A 1 86 ? -10.210 -0.377 1.315 1.00 90.31 86 LEU A CA 1
ATOM 670 C C . LEU A 1 86 ? -11.434 0.188 0.586 1.00 90.31 86 LEU A C 1
ATOM 672 O O . LEU A 1 86 ? -12.498 0.312 1.192 1.00 90.31 86 LEU A O 1
ATOM 676 N N . SER A 1 87 ? -11.306 0.523 -0.698 1.00 90.25 87 SER A N 1
ATOM 677 C CA . SER A 1 87 ? -12.438 0.965 -1.518 1.00 90.25 87 SER A CA 1
ATOM 678 C C . SER A 1 87 ? -13.386 -0.180 -1.894 1.00 90.25 87 SER A C 1
ATOM 680 O O . SER A 1 87 ? -14.586 0.042 -2.049 1.00 90.25 87 SER A O 1
ATOM 682 N N . GLU A 1 88 ? -12.867 -1.406 -1.988 1.00 90.44 88 GLU A N 1
ATOM 683 C CA . GLU A 1 88 ? -13.639 -2.607 -2.330 1.00 90.44 88 GLU A CA 1
ATOM 684 C C . GLU A 1 88 ? -14.360 -3.204 -1.112 1.00 90.44 88 GLU A C 1
ATOM 686 O O . GLU A 1 88 ? -15.438 -3.793 -1.238 1.00 90.44 88 GLU A O 1
ATOM 691 N N . VAL A 1 89 ? -13.796 -3.028 0.086 1.00 89.31 89 VAL A N 1
ATOM 692 C CA . VAL A 1 89 ? -14.380 -3.523 1.337 1.00 89.31 89 VAL A CA 1
ATOM 693 C C . VAL A 1 89 ? -15.543 -2.630 1.768 1.00 89.31 89 VAL A C 1
ATOM 695 O O . VAL A 1 89 ? -15.364 -1.442 2.025 1.00 89.31 89 VAL A O 1
ATOM 698 N N . LYS A 1 90 ? -16.741 -3.210 1.908 1.00 90.88 90 LYS A N 1
ATOM 699 C CA . LYS A 1 90 ? -17.938 -2.514 2.407 1.00 90.88 90 LYS A CA 1
ATOM 700 C C . LYS A 1 90 ? -18.144 -2.754 3.899 1.00 90.88 90 LYS A C 1
ATOM 702 O O . LYS A 1 90 ? -18.130 -3.893 4.364 1.00 90.88 90 LYS A O 1
ATOM 707 N N . LEU A 1 91 ? -18.388 -1.677 4.635 1.00 86.81 91 LEU A N 1
ATOM 708 C CA . LEU A 1 91 ? -18.808 -1.707 6.031 1.00 86.81 91 LEU A CA 1
ATOM 709 C C . LEU A 1 91 ? -20.285 -2.108 6.146 1.00 86.81 91 LEU A C 1
ATOM 711 O O . LEU A 1 91 ? -21.046 -2.055 5.178 1.00 86.81 91 LEU A O 1
ATOM 715 N N . LYS A 1 92 ? -20.724 -2.449 7.364 1.00 84.19 92 LYS A N 1
ATOM 716 C CA . LYS A 1 92 ? -22.130 -2.796 7.649 1.00 84.19 92 LYS A CA 1
ATOM 717 C C . LYS A 1 92 ? -23.113 -1.665 7.321 1.00 84.19 92 LYS A C 1
ATOM 719 O O . LYS A 1 92 ? -24.260 -1.938 6.992 1.00 84.19 92 LYS A O 1
ATOM 724 N N . ASN A 1 93 ? -22.658 -0.413 7.368 1.00 81.75 93 ASN A N 1
ATOM 725 C CA . ASN A 1 93 ? -23.442 0.767 6.991 1.00 81.75 93 ASN A CA 1
ATOM 726 C C . ASN A 1 93 ? -23.483 1.017 5.464 1.00 81.75 93 ASN A C 1
ATOM 728 O O . ASN A 1 93 ? -24.020 2.029 5.021 1.00 81.75 93 ASN A O 1
ATOM 732 N N . GLY A 1 94 ? -22.893 0.128 4.655 1.00 84.12 94 GLY A N 1
ATOM 733 C CA . GLY A 1 94 ? -22.845 0.225 3.196 1.00 84.12 94 GLY A CA 1
ATOM 734 C C . GLY A 1 94 ? -21.757 1.148 2.639 1.00 84.12 94 GLY A C 1
ATOM 735 O O . GLY A 1 94 ? -21.551 1.153 1.425 1.00 84.12 94 GLY A O 1
ATOM 736 N N . GLN A 1 95 ? -21.040 1.897 3.483 1.00 85.75 95 GLN A N 1
ATOM 737 C CA . GLN A 1 95 ? -19.934 2.748 3.045 1.00 85.75 95 GLN A CA 1
ATOM 738 C C . GLN A 1 95 ? -18.651 1.933 2.808 1.00 85.75 95 GLN A C 1
ATOM 740 O O . GLN A 1 95 ? -18.445 0.905 3.461 1.00 85.75 95 GLN A O 1
ATOM 745 N N . PRO A 1 96 ? -17.763 2.374 1.900 1.00 89.25 96 PRO A N 1
ATOM 746 C CA . PRO A 1 96 ? -16.441 1.775 1.755 1.00 89.25 96 PRO A CA 1
ATOM 747 C C . PRO A 1 96 ? -15.612 1.943 3.030 1.00 89.25 96 PRO A C 1
ATOM 749 O O . PRO A 1 96 ? -15.635 3.010 3.639 1.00 89.25 96 PRO A O 1
ATOM 752 N N . ALA A 1 97 ? -14.805 0.944 3.385 1.00 89.12 97 ALA A N 1
ATOM 753 C CA . ALA A 1 97 ? -13.870 1.022 4.508 1.00 89.12 97 ALA A CA 1
ATOM 754 C C . ALA A 1 97 ? -12.832 2.144 4.332 1.00 89.12 97 ALA A C 1
ATOM 756 O O . ALA A 1 97 ? -12.256 2.608 5.313 1.00 89.12 97 ALA A O 1
ATOM 757 N N . LEU A 1 98 ? -12.637 2.627 3.099 1.00 88.88 98 LEU A N 1
ATOM 758 C CA . LEU A 1 98 ? -11.850 3.820 2.796 1.00 88.88 98 LEU A CA 1
ATOM 759 C C . LEU A 1 98 ? -12.290 5.051 3.610 1.00 88.88 98 LEU A C 1
ATOM 761 O O . LEU A 1 98 ? -11.451 5.896 3.895 1.00 88.88 98 LEU A O 1
ATOM 765 N N . SER A 1 99 ? -13.557 5.149 4.033 1.00 87.00 99 SER A N 1
ATOM 766 C CA . SER A 1 99 ? -14.017 6.258 4.885 1.00 87.00 99 SER A CA 1
ATOM 767 C C . SER A 1 99 ? -13.361 6.284 6.271 1.00 87.00 99 SER A C 1
ATOM 769 O O . SER A 1 99 ? -13.328 7.333 6.906 1.00 87.00 99 SER A O 1
ATOM 771 N N . LEU A 1 100 ? -12.811 5.154 6.726 1.00 88.00 100 LEU A N 1
ATOM 772 C CA . LEU A 1 100 ? -12.117 5.013 8.011 1.00 88.00 100 LEU A CA 1
ATOM 773 C C . LEU A 1 100 ? -10.596 5.216 7.889 1.00 88.00 100 LEU A C 1
ATOM 775 O O . LEU A 1 100 ? -9.868 5.086 8.879 1.00 88.00 100 LEU A O 1
ATOM 779 N N . PHE A 1 101 ? -10.102 5.460 6.672 1.00 86.50 101 PHE A N 1
ATOM 780 C CA . PHE A 1 101 ? -8.689 5.625 6.347 1.00 86.50 101 PHE A CA 1
ATOM 781 C C . PHE A 1 101 ? -8.359 7.118 6.220 1.00 86.50 101 PHE A C 1
ATOM 783 O O . PHE A 1 101 ? -8.731 7.757 5.238 1.00 86.50 101 PHE A O 1
ATOM 790 N N . GLY A 1 102 ? -7.689 7.67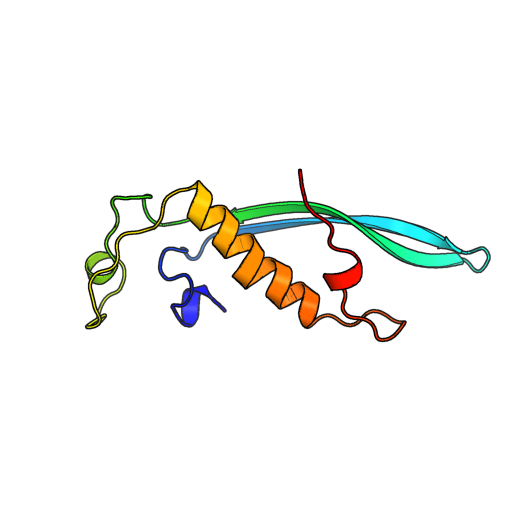2 7.234 1.00 79.25 102 GLY A N 1
ATOM 791 C CA . GLY A 1 102 ? -7.238 9.069 7.259 1.00 79.25 102 GLY A CA 1
ATOM 792 C C . GLY A 1 102 ? -5.822 9.262 6.711 1.00 79.25 102 GLY A C 1
ATOM 793 O O . GLY A 1 102 ? -5.158 8.299 6.330 1.00 79.25 102 GLY A O 1
ATOM 794 N N . ASP A 1 103 ? -5.349 10.510 6.686 1.00 58.84 103 ASP A N 1
ATOM 795 C CA . ASP A 1 103 ? -3.955 10.809 6.355 1.00 58.84 103 ASP A CA 1
ATOM 796 C C . ASP A 1 103 ? -3.039 10.338 7.494 1.00 58.84 103 ASP A C 1
ATOM 798 O O . ASP A 1 103 ? -3.150 10.779 8.638 1.00 58.84 103 ASP A O 1
ATOM 802 N N . PHE A 1 104 ? -2.145 9.405 7.173 1.00 54.19 104 PHE A N 1
ATOM 803 C CA . PHE A 1 104 ? -1.078 8.953 8.060 1.00 54.19 104 PHE A CA 1
ATOM 804 C C . PHE A 1 104 ? 0.036 9.997 7.981 1.00 54.19 104 PHE A C 1
ATOM 806 O O . PHE A 1 104 ? 0.845 9.959 7.055 1.00 54.19 104 PHE A O 1
ATOM 813 N N . THR A 1 105 ? 0.023 10.967 8.893 1.00 39.69 105 THR A N 1
ATOM 814 C CA . THR A 1 105 ? 1.197 11.806 9.189 1.00 39.69 105 THR A CA 1
ATOM 815 C C . THR A 1 105 ? 2.146 11.082 10.122 1.00 39.69 105 THR A C 1
ATOM 817 O 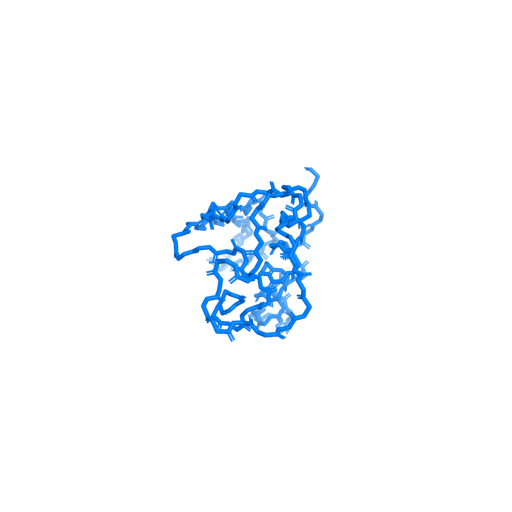O . THR A 1 105 ? 1.638 10.554 11.139 1.00 39.69 105 THR A O 1
#

Foldseek 3Di:
DCCVVVVQVFFDDDKDKDWDWDWDQDPVRDIDTQATPDIDIDTDGHDAPPDWNCVSPPPDPDPIDGHHHPVVSVVCCCVVPVLVVQQPDADPVRHGNNVRYDDDD

InterPro domains:
  IPR002133 S-adenosylmethionine synthetase [PTHR11964] (1-92)
  IPR022629 S-adenosylmethionine synthetase, central domain [PF02772] (2-88)
  IPR022636 S-adenosylmethionine synthetase superfamily [SSF55973] (2-50)

Secondary structure (DSSP, 8-state):
-TTTSSTTTTEEEEEEEEEEEEEEEPTTS-EEEEEEEEEEEEEEEPPTTT-BHHHHSTT--SS--BPPPHHHHHHHHIIIIIIHHHHHPBPTTSSBGGGG-----

Radius of gyration: 17.39 Å; chains: 1; bounding box: 45×24×49 Å